Protein AF-A0A7S0PX51-F1 (afdb_monomer_lite)

pLDDT: mean 80.42, std 18.72, range [35.22, 97.31]

Structure (mmCIF, N/CA/C/O backbone):
data_AF-A0A7S0PX51-F1
#
_entry.id   AF-A0A7S0PX51-F1
#
loop_
_atom_site.group_PDB
_atom_site.id
_atom_site.type_symbol
_atom_site.label_atom_id
_atom_site.label_alt_id
_atom_site.label_comp_id
_atom_site.label_asym_id
_atom_site.label_entity_id
_atom_site.label_seq_id
_atom_site.pdbx_PDB_ins_code
_atom_site.Cartn_x
_atom_site.Cartn_y
_atom_site.Cartn_z
_atom_site.occupancy
_atom_site.B_iso_or_equiv
_atom_site.auth_seq_id
_atom_site.auth_comp_id
_atom_site.auth_asym_id
_atom_site.auth_atom_id
_atom_site.pdbx_PDB_model_num
ATOM 1 N N . HIS A 1 1 ? 42.262 49.197 -66.727 1.00 42.47 1 HIS A N 1
ATOM 2 C CA . HIS A 1 1 ? 42.856 48.159 -65.860 1.00 42.47 1 HIS A CA 1
ATOM 3 C C . HIS A 1 1 ? 42.524 48.494 -64.415 1.00 42.47 1 HIS A C 1
ATOM 5 O O . HIS A 1 1 ? 42.722 49.631 -64.013 1.00 42.47 1 HIS A O 1
ATOM 11 N N . GLY A 1 2 ? 41.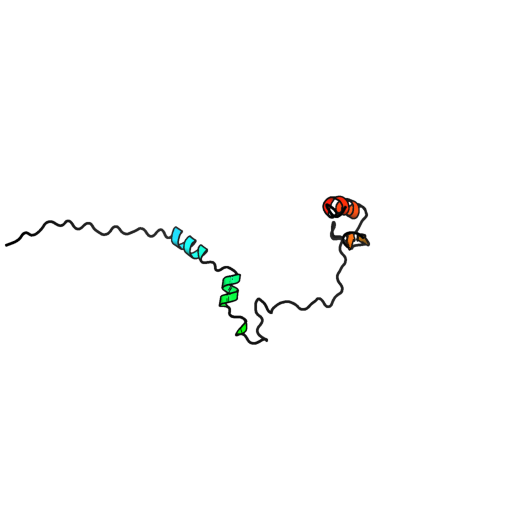859 47.557 -63.735 1.00 39.53 2 GLY A N 1
ATOM 12 C CA . GLY A 1 2 ? 41.082 47.776 -62.515 1.00 39.53 2 GLY A CA 1
ATOM 13 C C . GLY A 1 2 ? 41.873 47.826 -61.205 1.00 39.53 2 GLY A C 1
ATOM 14 O O . GLY A 1 2 ? 43.063 47.538 -61.152 1.00 39.53 2 GLY A O 1
ATOM 15 N N . VAL A 1 3 ? 41.129 48.224 -60.175 1.00 44.44 3 VAL A N 1
ATOM 16 C CA . VAL A 1 3 ? 41.502 48.644 -58.818 1.00 44.44 3 VAL A CA 1
ATOM 17 C C . VAL A 1 3 ? 41.890 47.467 -57.908 1.00 44.44 3 VAL A C 1
ATOM 19 O O . VAL A 1 3 ? 41.202 46.451 -57.903 1.00 44.44 3 VAL A O 1
ATOM 22 N N . ALA A 1 4 ? 42.914 47.645 -57.066 1.00 41.31 4 ALA A N 1
ATOM 23 C CA . ALA A 1 4 ? 43.176 46.885 -55.832 1.00 41.31 4 ALA A CA 1
ATOM 24 C C . ALA A 1 4 ? 44.097 47.776 -54.948 1.00 41.31 4 ALA A C 1
ATOM 26 O O . ALA A 1 4 ? 44.926 48.482 -55.506 1.00 41.31 4 ALA A O 1
ATOM 27 N N . LEU A 1 5 ? 44.043 47.907 -53.615 1.00 40.19 5 LEU A N 1
ATOM 28 C CA . LEU A 1 5 ? 43.689 47.022 -52.503 1.00 40.19 5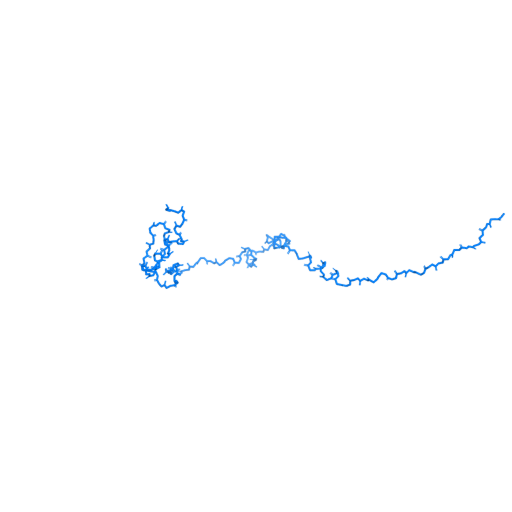 LEU A CA 1
ATOM 29 C C . LEU A 1 5 ? 43.344 47.885 -51.268 1.00 40.19 5 LEU A C 1
ATOM 31 O O . LEU A 1 5 ? 43.989 48.902 -51.023 1.00 40.19 5 LEU A O 1
ATOM 35 N N . GLY A 1 6 ? 42.403 47.441 -50.435 1.00 39.28 6 GLY A N 1
ATOM 36 C CA . GLY A 1 6 ? 42.137 48.057 -49.132 1.00 39.28 6 GLY A CA 1
ATOM 37 C C . GLY A 1 6 ? 41.164 47.233 -48.292 1.00 39.28 6 GLY A C 1
ATOM 38 O O . GLY A 1 6 ? 40.007 47.607 -48.148 1.00 39.28 6 GLY A O 1
ATOM 39 N N . GLY A 1 7 ? 41.612 46.087 -47.768 1.00 35.22 7 GLY A N 1
ATOM 40 C CA . GLY A 1 7 ? 40.807 45.201 -46.920 1.00 35.22 7 GLY A CA 1
ATOM 41 C C . GLY A 1 7 ? 41.507 44.897 -45.596 1.00 35.22 7 GLY A C 1
ATOM 42 O O . GLY A 1 7 ? 42.476 44.149 -45.562 1.00 35.22 7 GLY A O 1
ATOM 43 N N . SER A 1 8 ? 41.013 45.482 -44.502 1.00 41.53 8 SER A N 1
ATOM 44 C CA . SER A 1 8 ? 41.487 45.246 -43.132 1.00 41.53 8 SER A CA 1
ATOM 45 C C . SER A 1 8 ? 41.012 43.880 -42.615 1.00 41.53 8 SER A C 1
ATOM 47 O O . SER A 1 8 ? 39.814 43.665 -42.420 1.00 41.53 8 SER A O 1
ATOM 49 N N . SER A 1 9 ? 41.938 42.953 -42.360 1.00 43.97 9 SER A N 1
ATOM 50 C CA . SER A 1 9 ? 41.653 41.670 -41.708 1.00 43.97 9 SER A CA 1
ATOM 51 C C . SER A 1 9 ? 41.633 41.829 -40.182 1.00 43.97 9 SER A C 1
ATOM 53 O O . SER A 1 9 ? 42.682 41.950 -39.548 1.00 43.97 9 SER A O 1
ATOM 55 N N . ARG A 1 10 ? 40.445 41.799 -39.564 1.00 51.91 10 ARG A N 1
ATOM 56 C CA . ARG A 1 10 ? 40.310 41.633 -38.104 1.00 51.91 10 ARG A CA 1
ATOM 57 C C . ARG A 1 10 ? 40.518 40.157 -37.725 1.00 51.91 10 ARG A C 1
ATOM 59 O O . ARG A 1 10 ? 39.951 39.295 -38.395 1.00 51.91 10 ARG A O 1
ATOM 66 N N . PRO A 1 11 ? 41.261 39.840 -36.649 1.00 50.09 11 PRO A N 1
ATOM 67 C CA . PRO A 1 11 ? 41.467 38.457 -36.229 1.00 50.09 11 PRO A CA 1
ATOM 68 C C . PRO A 1 11 ? 40.164 37.835 -35.688 1.00 50.09 11 PRO A C 1
ATOM 70 O O . PRO A 1 11 ? 39.328 38.547 -35.115 1.00 50.09 11 PRO A O 1
ATOM 73 N N . PRO A 1 12 ? 39.974 36.508 -35.825 1.00 53.47 12 PRO A N 1
ATOM 74 C CA . PRO A 1 12 ? 38.782 35.832 -35.333 1.00 53.47 12 PRO A CA 1
ATOM 75 C C . PRO A 1 12 ? 38.725 35.911 -33.804 1.00 53.47 12 PRO A C 1
ATOM 77 O O . PRO A 1 12 ? 39.614 35.435 -33.093 1.00 53.47 12 PRO A O 1
ATOM 80 N N . LYS A 1 13 ? 37.652 36.510 -33.276 1.00 49.53 13 LYS A N 1
ATOM 81 C CA . LYS A 1 13 ? 37.371 36.515 -31.837 1.00 49.53 13 LYS A CA 1
ATOM 82 C C . LYS A 1 13 ? 37.157 35.069 -31.383 1.00 49.53 13 LYS A C 1
ATOM 84 O O . LYS A 1 13 ? 36.141 34.462 -31.718 1.00 49.53 13 LYS A O 1
ATOM 89 N N . LYS A 1 14 ? 38.101 34.524 -30.606 1.00 54.44 14 LYS A N 1
ATOM 90 C CA . LYS A 1 14 ? 37.948 33.230 -29.926 1.00 54.44 14 LYS A CA 1
ATOM 91 C C . LYS A 1 14 ? 36.679 33.279 -29.070 1.00 54.44 14 LYS A C 1
ATOM 93 O O . LYS A 1 14 ? 36.640 33.977 -28.055 1.00 54.44 14 LYS A O 1
ATOM 98 N N . LYS A 1 15 ? 35.634 32.556 -29.486 1.00 59.12 15 LYS A N 1
ATOM 99 C CA . LYS A 1 15 ? 34.443 32.325 -28.662 1.00 59.12 15 LYS A CA 1
ATOM 100 C C . LYS A 1 15 ? 34.914 31.605 -27.397 1.00 59.12 15 LYS A C 1
ATOM 102 O O . LYS A 1 15 ? 35.330 30.454 -27.467 1.00 59.12 15 LYS A O 1
ATOM 107 N N . LYS A 1 16 ? 34.890 32.294 -26.251 1.00 56.16 16 LYS A N 1
ATOM 108 C CA . LYS A 1 16 ? 35.063 31.663 -24.937 1.00 56.16 16 LYS A CA 1
ATOM 109 C C . LYS A 1 16 ? 33.911 30.673 -24.761 1.00 56.16 16 LYS A C 1
ATOM 111 O O . LYS A 1 16 ? 32.793 31.076 -24.453 1.00 56.16 16 LYS A O 1
ATOM 116 N N . THR A 1 17 ? 34.178 29.397 -25.019 1.00 58.19 17 THR A N 1
ATOM 117 C CA . THR A 1 17 ? 33.248 28.294 -24.779 1.00 58.19 17 THR A CA 1
ATOM 118 C C . THR A 1 17 ? 32.952 28.252 -23.286 1.00 58.19 17 THR A C 1
ATOM 120 O O . THR A 1 17 ? 33.842 28.023 -22.461 1.00 58.19 17 THR A O 1
ATOM 123 N N . ASN A 1 18 ? 31.712 28.567 -22.924 1.00 58.34 18 ASN A N 1
ATOM 124 C CA . ASN A 1 18 ? 31.274 28.584 -21.541 1.00 58.34 18 ASN A CA 1
ATOM 125 C C . ASN A 1 18 ? 31.051 27.138 -21.077 1.00 58.34 18 ASN A C 1
ATOM 127 O O . ASN A 1 18 ? 29.928 26.646 -21.125 1.00 58.34 18 ASN A O 1
ATOM 131 N N . LYS A 1 19 ? 32.125 26.489 -20.606 1.00 61.41 19 LYS A N 1
ATOM 132 C CA . LYS A 1 19 ? 32.133 25.104 -20.098 1.00 61.41 19 LYS A CA 1
ATOM 133 C C . LYS A 1 19 ? 31.007 24.792 -19.099 1.00 61.41 19 LYS A C 1
ATOM 135 O O . LYS A 1 19 ? 30.610 23.641 -18.988 1.00 61.41 19 LYS A O 1
ATOM 140 N N . LYS A 1 20 ? 30.470 25.787 -18.375 1.00 57.44 20 LYS A N 1
ATOM 141 C CA . LYS A 1 20 ? 29.355 25.576 -17.433 1.00 57.44 20 LYS A CA 1
ATOM 142 C C . LYS A 1 20 ? 28.028 25.256 -18.131 1.00 57.44 20 LYS A C 1
ATOM 144 O O . LYS A 1 20 ? 27.229 24.521 -17.568 1.00 57.44 20 LYS A O 1
ATOM 149 N N . ARG A 1 21 ? 27.794 25.777 -19.341 1.00 60.22 21 ARG A N 1
ATOM 150 C CA . ARG A 1 21 ? 26.585 25.466 -20.125 1.00 60.22 21 ARG A CA 1
ATOM 151 C C . ARG A 1 21 ? 26.620 24.039 -20.667 1.00 60.22 21 ARG A C 1
ATOM 153 O O . ARG A 1 21 ? 25.591 23.378 -20.666 1.00 60.22 21 ARG A O 1
ATOM 160 N N . ASP A 1 22 ? 27.805 23.561 -21.040 1.00 62.88 22 ASP A N 1
ATOM 161 C CA . ASP A 1 22 ? 27.994 22.213 -21.586 1.00 62.88 22 ASP A CA 1
ATOM 162 C C . ASP A 1 22 ? 27.770 21.122 -20.525 1.00 62.88 22 ASP A C 1
ATOM 164 O O . ASP A 1 22 ? 27.169 20.094 -20.817 1.00 62.88 22 ASP A O 1
ATOM 168 N N . VAL A 1 23 ? 28.172 21.362 -19.270 1.00 62.97 23 VAL A N 1
ATOM 169 C CA . VAL A 1 23 ? 27.931 20.420 -18.158 1.00 62.97 23 VAL A CA 1
ATOM 170 C C . VAL A 1 23 ? 26.438 20.292 -17.835 1.00 62.97 23 VAL A C 1
ATOM 172 O O . VAL A 1 23 ? 25.958 19.193 -17.569 1.00 62.97 23 VAL A O 1
ATOM 175 N N . TRP A 1 24 ? 25.681 21.391 -17.889 1.00 55.03 24 TRP A N 1
ATOM 176 C CA . TRP A 1 24 ? 24.229 21.358 -17.678 1.00 55.03 24 TRP A CA 1
ATOM 177 C C . TRP A 1 24 ? 23.465 20.774 -18.868 1.00 55.03 24 TRP A C 1
ATOM 179 O O . TRP A 1 24 ? 22.505 20.041 -18.655 1.00 55.03 24 TRP A O 1
ATOM 189 N N . ALA A 1 25 ? 23.926 21.019 -20.097 1.00 62.47 25 ALA A N 1
ATOM 190 C CA . ALA A 1 25 ? 23.372 20.385 -21.291 1.00 62.47 25 ALA A CA 1
ATOM 191 C C . ALA A 1 25 ? 23.604 18.862 -21.293 1.00 62.47 25 ALA A C 1
ATOM 193 O O . ALA A 1 25 ? 22.704 18.108 -21.647 1.00 62.47 25 ALA A O 1
ATOM 194 N N . ALA A 1 26 ? 24.770 18.396 -20.832 1.00 61.41 26 ALA A N 1
ATOM 195 C CA . ALA A 1 26 ? 25.056 16.971 -20.659 1.00 61.41 26 ALA A CA 1
ATOM 196 C C . ALA A 1 26 ? 24.206 16.330 -19.545 1.00 61.41 26 ALA A C 1
ATOM 198 O O . ALA A 1 26 ? 23.714 15.220 -19.714 1.00 61.41 26 ALA A O 1
ATOM 199 N N . ALA A 1 27 ? 23.964 17.043 -18.438 1.00 60.91 27 ALA A N 1
ATOM 200 C CA . ALA A 1 27 ? 23.062 16.593 -17.371 1.00 60.91 27 ALA A CA 1
ATOM 201 C C . ALA A 1 27 ? 21.571 16.586 -17.782 1.00 60.91 27 ALA A C 1
ATOM 203 O O . ALA A 1 27 ? 20.766 15.904 -17.157 1.00 60.91 27 ALA A O 1
ATOM 204 N N . GLN A 1 28 ? 21.196 17.326 -18.832 1.00 59.88 28 GLN A N 1
ATOM 205 C CA . GLN A 1 28 ? 19.855 17.320 -19.433 1.00 59.88 28 GLN A CA 1
ATOM 206 C C . GLN A 1 28 ? 19.641 16.195 -20.453 1.00 59.88 28 GLN A C 1
ATOM 208 O O . GLN A 1 28 ? 18.508 15.979 -20.870 1.00 59.88 28 GLN A O 1
ATOM 213 N N . GLN A 1 29 ? 20.686 15.449 -20.824 1.00 66.12 29 GLN A N 1
ATOM 214 C CA . GLN A 1 29 ? 20.559 14.235 -21.641 1.00 66.12 29 GLN A CA 1
ATOM 215 C C . GLN A 1 29 ? 20.295 12.972 -20.807 1.00 66.12 29 GLN A C 1
ATOM 217 O O . GLN A 1 29 ? 20.539 11.854 -21.259 1.00 66.12 29 GLN A O 1
ATOM 222 N N . CYS A 1 30 ? 19.794 13.127 -19.581 1.00 77.38 30 CYS A N 1
ATOM 223 C CA . CYS A 1 30 ? 19.288 12.004 -18.807 1.00 77.38 30 CYS A CA 1
ATOM 224 C C . CYS A 1 30 ? 18.026 11.465 -19.484 1.00 77.38 30 CYS A C 1
ATOM 226 O O . CYS A 1 30 ? 16.957 12.065 -19.375 1.00 77.38 30 CYS A O 1
ATOM 228 N N . LYS A 1 31 ? 18.166 10.331 -20.175 1.00 85.31 31 LYS A N 1
ATOM 229 C CA . LYS A 1 31 ? 17.037 9.544 -20.673 1.00 85.31 31 LYS A CA 1
ATOM 230 C C . LYS A 1 31 ? 16.096 9.229 -19.508 1.00 85.31 31 LYS A C 1
ATOM 232 O O . LYS A 1 31 ? 16.536 8.882 -18.408 1.00 85.31 31 LYS A O 1
ATOM 237 N N . SER A 1 32 ? 14.801 9.361 -19.743 1.00 91.75 32 SER A N 1
ATOM 238 C CA . SER A 1 32 ? 13.765 8.877 -18.843 1.00 91.75 32 SER A CA 1
ATOM 239 C C . SER A 1 32 ? 13.869 7.360 -18.675 1.00 91.75 32 SER A C 1
ATOM 241 O O . SER A 1 32 ? 14.396 6.651 -19.533 1.00 91.75 32 SER A O 1
ATOM 243 N N . LEU A 1 33 ? 13.326 6.836 -17.573 1.00 90.88 33 LEU A N 1
ATOM 244 C CA . LEU A 1 33 ? 13.269 5.387 -17.366 1.00 90.88 33 LEU A CA 1
ATOM 245 C C . LEU A 1 33 ? 12.562 4.681 -18.534 1.00 90.88 33 LEU A C 1
ATOM 247 O O . LEU A 1 33 ? 13.010 3.622 -18.946 1.00 90.88 33 LEU A O 1
ATOM 251 N N . GLN A 1 34 ? 11.494 5.272 -19.079 1.00 92.12 34 GLN A N 1
ATOM 252 C CA . GLN A 1 34 ? 10.766 4.712 -20.224 1.00 92.12 34 GLN A CA 1
ATOM 253 C C . GLN A 1 34 ? 11.680 4.568 -21.450 1.00 92.12 34 GLN A C 1
ATOM 255 O O . GLN A 1 34 ? 11.789 3.477 -21.994 1.00 92.12 34 GLN A O 1
ATOM 260 N N . GLU A 1 35 ? 12.426 5.619 -21.806 1.00 93.00 35 GLU A N 1
ATOM 261 C CA . GLU A 1 35 ? 13.364 5.584 -22.940 1.00 93.00 35 GLU A CA 1
ATOM 262 C C . GLU A 1 35 ? 14.470 4.534 -22.753 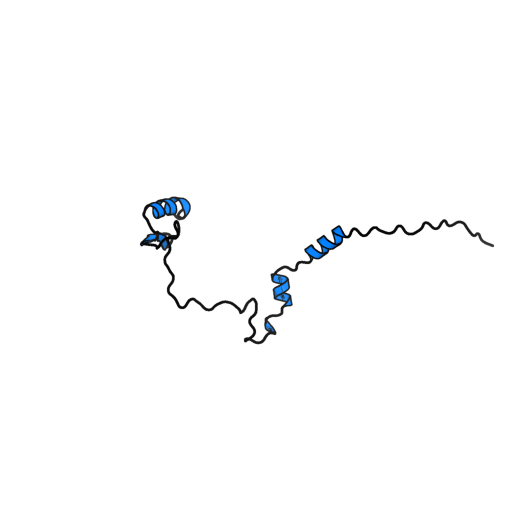1.00 93.00 35 GLU A C 1
ATOM 264 O O . GLU A 1 35 ? 14.847 3.855 -23.705 1.00 93.00 35 GLU A O 1
ATOM 269 N N . ILE A 1 36 ? 14.970 4.366 -21.524 1.00 92.19 36 ILE A N 1
ATOM 270 C CA . ILE A 1 36 ? 15.974 3.340 -21.200 1.00 92.19 36 ILE A CA 1
ATOM 271 C C . ILE A 1 36 ? 15.388 1.929 -21.353 1.00 92.19 36 ILE A C 1
ATOM 273 O O . ILE A 1 36 ? 16.075 1.030 -21.834 1.00 92.19 36 ILE A O 1
ATOM 277 N N . LEU A 1 37 ? 14.133 1.718 -20.945 1.00 92.31 37 LEU A N 1
ATOM 278 C CA . LEU A 1 37 ? 13.462 0.419 -21.054 1.00 92.31 37 LEU A CA 1
ATOM 279 C C . LEU A 1 37 ? 13.171 0.043 -22.513 1.00 92.31 37 LEU A C 1
ATOM 281 O O . LEU A 1 37 ? 13.349 -1.121 -22.876 1.00 92.31 37 LEU A O 1
ATOM 285 N N . ASP A 1 38 ? 12.771 1.011 -23.338 1.00 90.81 38 ASP A N 1
ATOM 286 C CA . ASP A 1 38 ? 12.501 0.798 -24.764 1.00 90.81 38 ASP A CA 1
ATOM 287 C C . ASP A 1 38 ? 13.789 0.465 -25.540 1.00 90.81 38 ASP A C 1
ATOM 289 O O . ASP A 1 38 ? 13.811 -0.458 -26.358 1.00 90.81 38 ASP A O 1
ATOM 293 N N . GLU A 1 39 ? 14.894 1.160 -25.245 1.00 91.69 39 GLU A N 1
ATOM 294 C CA . GLU A 1 39 ? 16.210 0.906 -25.852 1.00 91.69 39 GLU A CA 1
ATOM 295 C C . GLU A 1 39 ? 16.807 -0.442 -25.428 1.00 91.69 39 GLU A C 1
ATOM 297 O O . GLU A 1 39 ? 17.516 -1.081 -26.205 1.00 91.69 39 GLU A O 1
ATOM 302 N N . ALA A 1 40 ? 16.506 -0.904 -24.213 1.00 89.00 40 ALA A N 1
ATOM 303 C CA . ALA A 1 40 ? 17.052 -2.143 -23.678 1.00 89.00 40 ALA A CA 1
ATOM 304 C C . ALA A 1 40 ? 16.493 -3.411 -24.348 1.00 89.00 40 ALA A C 1
ATOM 306 O O . ALA A 1 40 ? 17.033 -4.484 -24.107 1.00 89.00 40 ALA A O 1
ATOM 307 N N . GLN A 1 41 ? 15.439 -3.326 -25.174 1.00 88.69 41 GLN A N 1
ATOM 308 C CA . GLN A 1 41 ? 14.905 -4.437 -25.982 1.00 88.69 41 GLN A CA 1
ATOM 309 C C . GLN A 1 41 ? 14.816 -5.779 -25.228 1.00 88.69 41 GLN A C 1
ATOM 311 O O . GLN A 1 41 ? 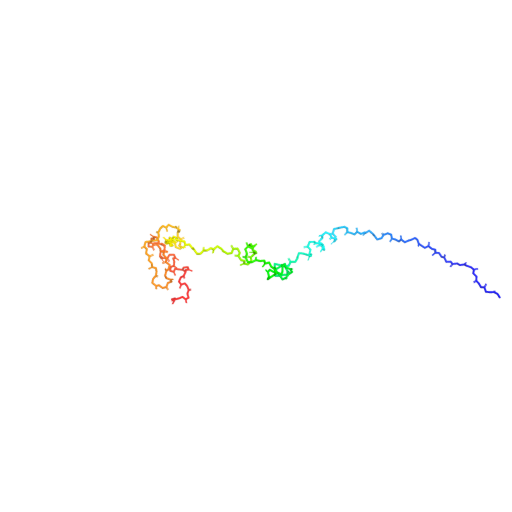15.282 -6.822 -25.693 1.00 88.69 41 GLN A O 1
ATOM 316 N N . HIS A 1 42 ? 14.191 -5.764 -24.050 1.00 86.06 42 HIS A N 1
ATOM 317 C CA . HIS A 1 42 ? 14.144 -6.905 -23.128 1.00 86.06 42 HIS A CA 1
ATOM 318 C C . HIS A 1 42 ? 13.602 -8.214 -23.737 1.00 86.06 42 HIS A C 1
ATOM 320 O O . HIS A 1 42 ? 13.935 -9.295 -23.262 1.00 86.06 42 HIS A O 1
ATOM 326 N N . HIS A 1 43 ? 12.815 -8.134 -24.813 1.00 84.62 43 HIS A N 1
ATOM 327 C CA . HIS A 1 43 ? 12.293 -9.290 -25.552 1.00 84.62 43 HIS A CA 1
ATOM 328 C C . HIS A 1 43 ? 13.367 -10.123 -26.271 1.00 84.62 43 HIS A C 1
ATOM 330 O O . HIS A 1 43 ? 13.123 -11.289 -26.568 1.00 84.62 43 HIS A O 1
ATOM 336 N N . ASN A 1 44 ? 14.541 -9.548 -26.545 1.00 89.31 44 ASN A N 1
ATOM 337 C CA . ASN A 1 44 ? 15.650 -10.246 -27.201 1.00 89.31 44 ASN A CA 1
ATOM 338 C C . ASN A 1 44 ? 16.471 -11.098 -26.225 1.00 89.31 44 ASN A C 1
ATOM 340 O O . ASN A 1 44 ? 17.289 -11.915 -26.652 1.00 89.31 44 ASN A O 1
ATOM 344 N N . TYR A 1 45 ? 16.281 -10.903 -24.918 1.00 87.94 45 TYR A N 1
ATOM 345 C CA . TYR A 1 45 ? 16.988 -11.670 -23.907 1.00 87.94 45 TYR A CA 1
ATOM 346 C C . TYR A 1 45 ? 16.301 -13.017 -23.682 1.00 87.94 45 TYR A C 1
ATOM 348 O O . TYR A 1 45 ? 15.072 -13.110 -23.680 1.00 87.94 45 TYR A O 1
ATOM 356 N N . PRO A 1 46 ? 17.080 -14.082 -23.453 1.00 90.44 46 PRO A N 1
ATOM 357 C CA . PRO A 1 46 ? 16.513 -15.365 -23.089 1.00 90.44 46 PRO A CA 1
ATOM 358 C C . PRO A 1 46 ? 15.852 -15.305 -21.705 1.00 90.44 46 PRO A C 1
ATOM 360 O O . PRO A 1 46 ? 16.287 -14.568 -20.820 1.00 90.44 46 PRO A O 1
ATOM 363 N N . SER A 1 47 ? 14.830 -16.137 -21.489 1.00 85.50 47 SER A N 1
ATOM 364 C CA . SER A 1 47 ? 13.947 -16.075 -20.311 1.00 85.50 47 SER A CA 1
ATOM 365 C C . SER A 1 47 ? 14.636 -16.283 -18.957 1.00 85.50 47 SER A C 1
ATOM 367 O O . SER A 1 47 ? 14.057 -15.958 -17.924 1.00 85.50 47 SER A O 1
ATOM 369 N N . TRP A 1 48 ? 15.845 -16.850 -18.934 1.00 88.50 48 TRP A N 1
ATOM 370 C CA . TRP A 1 48 ? 16.619 -17.065 -17.707 1.00 88.50 48 TRP A CA 1
ATOM 371 C C . TRP A 1 48 ? 17.442 -15.843 -17.282 1.00 88.50 48 TRP A C 1
ATOM 373 O O . TRP A 1 48 ? 17.990 -15.841 -16.180 1.00 88.50 48 TRP A O 1
ATOM 383 N N . VAL A 1 49 ? 17.573 -14.822 -18.137 1.00 91.75 49 VAL A N 1
ATOM 384 C CA . VAL A 1 49 ? 18.296 -13.593 -17.799 1.00 91.75 49 VAL A CA 1
ATOM 385 C C . VAL A 1 49 ? 17.337 -12.652 -17.067 1.00 91.75 49 VAL A C 1
ATOM 387 O O . VAL A 1 49 ? 16.339 -12.222 -17.647 1.00 91.75 49 VAL A O 1
ATOM 390 N N . PRO A 1 50 ? 17.607 -12.314 -15.794 1.00 89.94 50 PRO A N 1
ATOM 391 C CA . PRO A 1 50 ? 16.781 -11.367 -15.069 1.00 89.94 50 PRO A CA 1
ATOM 392 C C . PRO A 1 50 ? 16.956 -9.967 -15.657 1.00 89.94 50 PRO A C 1
ATOM 394 O O . PRO A 1 50 ? 18.059 -9.506 -15.946 1.00 89.94 50 PRO A O 1
ATOM 397 N N . THR A 1 51 ? 15.840 -9.279 -15.810 1.00 92.38 51 THR A N 1
ATOM 398 C CA . THR A 1 51 ? 15.724 -7.952 -16.401 1.00 92.38 51 THR A CA 1
ATOM 399 C C . THR A 1 51 ? 14.903 -7.076 -15.464 1.00 92.38 51 THR A C 1
ATOM 401 O O . THR A 1 51 ? 14.196 -7.592 -14.599 1.00 92.38 51 THR A O 1
ATOM 404 N N . TYR A 1 52 ? 14.933 -5.755 -15.646 1.00 91.44 52 TYR A N 1
ATOM 405 C CA . TYR A 1 52 ? 14.153 -4.822 -14.825 1.00 91.44 52 TYR A CA 1
ATOM 406 C C . TYR A 1 52 ? 12.668 -5.218 -14.697 1.00 91.44 52 TYR A C 1
ATOM 408 O O . TYR A 1 52 ? 12.082 -5.089 -13.628 1.00 91.44 52 TYR A O 1
ATOM 416 N N . VAL A 1 53 ? 12.078 -5.758 -15.768 1.00 89.50 53 VAL A N 1
ATOM 417 C CA . VAL A 1 53 ? 10.664 -6.167 -15.803 1.00 89.50 53 VAL A CA 1
ATOM 418 C C . VAL A 1 53 ? 10.440 -7.588 -15.257 1.00 89.50 53 VAL A C 1
ATOM 420 O O . VAL A 1 53 ? 9.373 -7.872 -14.723 1.00 89.50 53 VAL A O 1
ATOM 423 N N . SER A 1 54 ? 11.426 -8.487 -15.361 1.00 89.44 54 SER A N 1
ATOM 424 C CA . SER A 1 54 ? 11.272 -9.906 -14.991 1.00 89.44 54 SER A CA 1
ATOM 425 C C . SER A 1 54 ? 11.752 -10.248 -13.580 1.00 89.44 54 SER A C 1
ATOM 427 O O . SER A 1 54 ? 11.386 -11.294 -13.053 1.00 89.44 54 SER A O 1
ATOM 429 N N . VAL A 1 55 ? 12.523 -9.373 -12.928 1.00 91.62 55 VAL A N 1
ATOM 430 C CA . VAL A 1 55 ? 13.105 -9.611 -11.591 1.00 91.62 55 VAL A CA 1
ATOM 431 C C . VAL A 1 55 ? 12.090 -9.536 -10.435 1.00 91.62 55 VAL A C 1
ATOM 433 O O . VAL A 1 55 ? 12.468 -9.552 -9.264 1.00 91.62 55 VAL A O 1
ATOM 436 N N . ALA A 1 56 ? 10.791 -9.448 -10.732 1.00 91.69 56 ALA A N 1
ATOM 437 C CA . ALA A 1 56 ? 9.745 -9.409 -9.719 1.00 91.69 56 ALA A CA 1
ATOM 438 C C . ALA A 1 56 ? 9.825 -10.639 -8.797 1.00 91.69 56 ALA A C 1
ATOM 440 O O . ALA A 1 56 ? 9.847 -11.786 -9.247 1.00 91.69 56 ALA A O 1
ATOM 441 N N . ALA A 1 57 ? 9.869 -10.391 -7.487 1.00 91.00 57 ALA A N 1
ATOM 442 C CA . ALA A 1 57 ? 9.907 -11.458 -6.500 1.00 91.00 57 ALA A CA 1
ATOM 443 C C . ALA A 1 57 ? 8.620 -12.295 -6.543 1.00 91.00 57 ALA A C 1
ATOM 445 O O . ALA A 1 57 ? 7.523 -11.787 -6.786 1.00 91.00 57 ALA A O 1
ATOM 446 N N . THR A 1 58 ? 8.757 -13.587 -6.248 1.00 91.75 58 THR A N 1
ATOM 447 C CA . THR A 1 58 ? 7.605 -14.476 -6.064 1.00 91.75 58 THR A CA 1
ATOM 448 C C . THR A 1 58 ? 6.770 -14.040 -4.852 1.00 91.75 58 THR A C 1
ATOM 450 O O . THR A 1 58 ? 7.291 -13.391 -3.936 1.00 91.75 58 THR A O 1
ATOM 453 N N . PRO A 1 59 ? 5.464 -14.369 -4.814 1.00 93.75 59 PRO A N 1
ATOM 454 C CA . PRO A 1 59 ? 4.616 -14.029 -3.676 1.00 93.75 59 PRO A CA 1
ATOM 455 C C . PRO A 1 59 ? 5.146 -14.632 -2.366 1.00 93.75 59 PRO A C 1
ATOM 457 O O . PRO A 1 59 ? 5.768 -15.696 -2.344 1.00 93.75 59 PRO A O 1
ATOM 460 N N . SER A 1 60 ? 4.869 -13.952 -1.249 1.00 95.50 60 SER A N 1
ATOM 461 C CA . SER A 1 60 ? 5.285 -14.412 0.080 1.00 95.50 60 SER A CA 1
ATOM 462 C C . SER A 1 60 ? 4.723 -15.800 0.394 1.00 95.50 60 SER A C 1
ATOM 464 O O . SER A 1 60 ? 3.521 -16.032 0.292 1.00 95.50 60 SER A O 1
ATOM 466 N N . ARG A 1 61 ? 5.592 -16.697 0.874 1.00 96.50 61 ARG A N 1
ATOM 467 C CA . ARG A 1 61 ? 5.204 -18.015 1.412 1.00 96.50 61 ARG A CA 1
ATOM 468 C C . ARG A 1 61 ? 4.610 -17.944 2.823 1.00 96.50 61 ARG A C 1
ATOM 470 O O . ARG A 1 61 ? 4.037 -18.920 3.292 1.00 96.50 61 ARG A O 1
ATOM 477 N N . TYR A 1 62 ? 4.784 -16.819 3.515 1.00 95.62 62 TYR A N 1
ATOM 478 C CA . TYR A 1 62 ? 4.367 -16.642 4.905 1.00 95.62 62 TYR A CA 1
ATOM 479 C C . TYR A 1 62 ? 3.079 -15.823 5.005 1.00 95.62 62 TYR A C 1
ATOM 481 O O . TYR A 1 62 ? 2.881 -14.910 4.193 1.00 95.62 62 TYR A O 1
ATOM 489 N N . PRO A 1 63 ? 2.231 -16.098 6.014 1.00 94.56 63 PRO A N 1
ATOM 490 C CA . PRO A 1 63 ? 0.993 -15.361 6.207 1.00 94.56 63 PRO A CA 1
ATOM 491 C C . PRO A 1 63 ? 1.265 -13.881 6.521 1.00 94.56 63 PRO A C 1
ATOM 493 O O . PRO A 1 63 ? 2.251 -13.555 7.194 1.00 94.56 63 PRO A O 1
ATOM 496 N N . PRO A 1 64 ? 0.381 -12.972 6.075 1.00 92.81 64 PRO A N 1
ATOM 497 C CA . PRO A 1 64 ? 0.529 -11.550 6.335 1.00 92.81 64 PRO A CA 1
ATOM 498 C C . PRO A 1 64 ? 0.394 -11.257 7.832 1.00 92.81 64 PRO A C 1
ATOM 500 O O . PRO A 1 64 ? -0.523 -11.732 8.509 1.00 92.81 64 PRO A O 1
ATOM 503 N N . ARG A 1 65 ? 1.304 -10.431 8.351 1.00 94.69 65 ARG A N 1
ATOM 504 C CA . ARG A 1 65 ? 1.227 -9.926 9.724 1.00 94.69 65 ARG A CA 1
ATOM 505 C C . ARG A 1 65 ? 0.188 -8.811 9.807 1.00 94.69 65 ARG A C 1
ATOM 507 O O . ARG A 1 65 ? 0.088 -7.977 8.913 1.00 94.69 65 ARG A O 1
ATOM 514 N N . ARG A 1 66 ? -0.571 -8.792 10.901 1.00 95.81 66 ARG A N 1
ATOM 515 C CA . ARG A 1 66 ? -1.636 -7.811 11.146 1.00 95.81 66 ARG A CA 1
ATOM 516 C C . ARG A 1 66 ? -1.113 -6.723 12.073 1.00 95.81 66 ARG A C 1
ATOM 518 O O . ARG A 1 66 ? -1.007 -6.941 13.279 1.00 95.81 66 ARG A O 1
ATOM 525 N N . PHE A 1 67 ? -0.783 -5.569 11.508 1.00 97.31 67 PHE A N 1
ATOM 526 C CA . PHE A 1 67 ? -0.318 -4.408 12.263 1.00 97.31 67 PHE A CA 1
ATOM 527 C C . PHE A 1 67 ? -1.370 -3.307 12.287 1.00 97.31 67 PHE A C 1
ATOM 529 O O . PHE A 1 67 ? -2.135 -3.136 11.341 1.00 97.31 67 PHE A O 1
ATOM 536 N N . CYS A 1 68 ? -1.395 -2.566 13.388 1.00 96.62 68 CYS A N 1
ATOM 537 C CA . CYS A 1 68 ? -2.230 -1.399 13.568 1.00 96.62 68 CYS A CA 1
ATOM 538 C C . CYS A 1 68 ? -1.864 -0.343 12.524 1.00 96.62 68 CYS A C 1
ATOM 540 O O . CYS A 1 68 ? -0.719 0.107 12.486 1.00 96.62 68 CYS A O 1
ATOM 542 N N . SER A 1 69 ? -2.834 0.110 11.731 1.00 94.94 69 SER A N 1
ATOM 543 C CA . SER A 1 69 ? -2.595 1.134 10.709 1.00 94.94 69 SER A CA 1
ATOM 544 C C . SER A 1 69 ? -2.214 2.496 11.305 1.00 94.94 69 SER A C 1
ATOM 546 O O . SER A 1 69 ? -1.673 3.337 10.597 1.00 94.94 69 SER A O 1
ATOM 548 N N . VAL A 1 70 ? -2.537 2.740 12.581 1.00 95.69 70 VAL A N 1
ATOM 549 C CA . VAL A 1 70 ? -2.288 4.018 13.269 1.00 95.69 70 VAL A CA 1
ATOM 550 C C . VAL A 1 70 ? -0.978 3.994 14.056 1.00 95.69 70 VAL A C 1
ATOM 552 O O . VAL A 1 70 ? -0.175 4.905 13.912 1.00 95.69 70 VAL A O 1
ATOM 555 N N . SER A 1 71 ? -0.743 2.958 14.865 1.00 95.50 71 SER A N 1
ATOM 556 C CA . SER A 1 71 ? 0.397 2.900 15.795 1.00 95.50 71 SER A CA 1
ATOM 557 C C . SER A 1 71 ? 1.468 1.862 15.446 1.00 95.50 71 SER A C 1
ATOM 559 O O . SER A 1 71 ? 2.485 1.796 16.126 1.00 95.50 71 SER A O 1
ATOM 561 N N . GLY A 1 72 ? 1.259 1.014 14.433 1.00 95.75 72 GLY 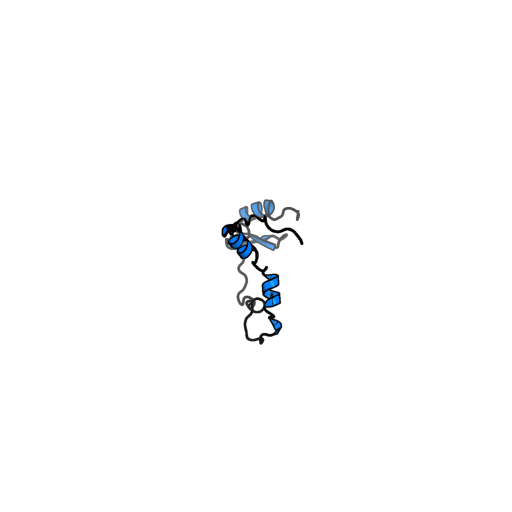A N 1
ATOM 562 C CA . GLY A 1 72 ? 2.231 -0.001 14.000 1.00 95.75 72 GLY A CA 1
ATOM 563 C C . GLY A 1 72 ? 2.377 -1.229 14.912 1.00 95.75 72 GLY A C 1
ATOM 564 O O . GLY A 1 72 ? 3.032 -2.195 14.530 1.00 95.75 72 GLY A O 1
ATOM 565 N N . VAL A 1 73 ? 1.748 -1.247 16.093 1.00 96.19 73 V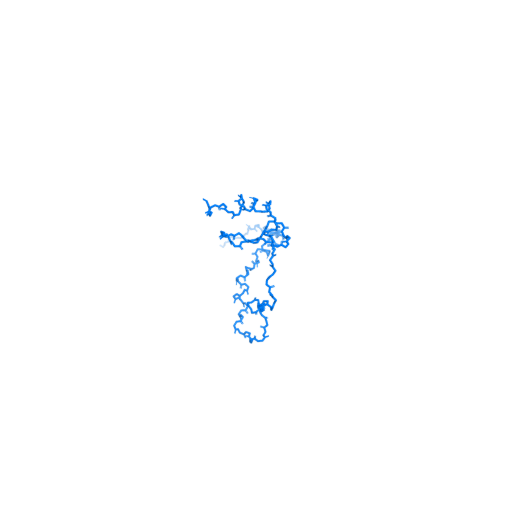AL A N 1
ATOM 566 C CA . VAL A 1 73 ? 1.743 -2.411 17.006 1.00 96.19 73 VAL A CA 1
ATOM 567 C C . VAL A 1 73 ? 0.863 -3.554 16.481 1.00 96.19 73 VAL A C 1
ATOM 569 O O . VAL A 1 73 ? 0.131 -3.381 15.511 1.00 96.19 73 VAL A O 1
ATOM 572 N N . ALA A 1 74 ? 0.883 -4.728 17.120 1.00 96.62 74 ALA A N 1
ATOM 573 C CA . ALA A 1 74 ? 0.018 -5.847 16.731 1.00 96.62 74 ALA A CA 1
ATOM 574 C C . ALA A 1 74 ? -1.476 -5.455 16.734 1.00 96.62 74 ALA A C 1
ATOM 576 O O . ALA A 1 74 ? -1.997 -4.918 17.715 1.00 96.62 74 ALA A O 1
ATOM 577 N N . GLY A 1 75 ? -2.163 -5.724 15.623 1.00 95.69 75 GLY A N 1
ATOM 578 C CA . GLY A 1 75 ? -3.579 -5.422 15.443 1.00 95.69 75 GLY A CA 1
ATOM 579 C C . GLY A 1 75 ? -4.472 -6.385 16.223 1.00 95.69 75 GLY A C 1
ATOM 580 O O . GLY A 1 75 ? -4.417 -7.593 15.999 1.00 95.69 75 GLY A O 1
ATOM 581 N N . LYS A 1 76 ? -5.308 -5.849 17.114 1.00 95.12 76 LYS A N 1
ATOM 582 C CA . LYS A 1 76 ? -6.261 -6.611 17.938 1.00 95.12 76 LYS A CA 1
ATOM 583 C C . LYS A 1 76 ? -7.674 -6.579 17.363 1.00 95.12 76 LYS A C 1
ATOM 585 O O . LYS A 1 76 ? -8.384 -7.576 17.415 1.00 95.12 76 LYS A O 1
ATOM 590 N N . TYR A 1 77 ? -8.057 -5.446 16.785 1.00 93.62 77 TYR A N 1
ATOM 591 C CA . TYR A 1 77 ? -9.389 -5.199 16.242 1.00 93.62 77 TYR A CA 1
ATOM 592 C C . TYR A 1 77 ? -9.317 -4.951 14.742 1.00 93.62 77 TYR A C 1
ATOM 594 O O . TYR A 1 77 ? -8.270 -4.551 14.231 1.00 93.62 77 TYR A O 1
ATOM 602 N N . ARG A 1 78 ? -10.431 -5.175 14.042 1.00 95.44 78 ARG A N 1
ATOM 603 C CA . ARG A 1 78 ? -10.571 -4.893 12.612 1.00 95.44 78 ARG A CA 1
ATOM 604 C C . ARG A 1 78 ? -11.710 -3.902 12.403 1.00 95.44 78 ARG A C 1
ATOM 606 O O . ARG A 1 78 ? -12.812 -4.135 12.892 1.00 95.44 78 ARG A O 1
ATOM 613 N N . CYS A 1 79 ? -11.447 -2.818 11.684 1.00 94.00 79 CYS A N 1
ATOM 614 C CA . CYS A 1 79 ? -12.472 -1.855 11.305 1.00 94.00 79 CYS A CA 1
ATOM 615 C C . CYS A 1 79 ? -13.438 -2.500 10.293 1.00 94.00 79 CYS A C 1
ATOM 617 O O . CYS A 1 79 ? -12.966 -3.022 9.281 1.00 94.00 79 CYS A O 1
ATOM 619 N N . PRO A 1 80 ? -14.766 -2.474 10.511 1.00 91.62 80 PRO A N 1
ATOM 620 C CA . PRO A 1 80 ? -15.723 -3.072 9.577 1.00 91.62 80 PRO A CA 1
ATOM 621 C C . PRO A 1 80 ? -15.885 -2.269 8.277 1.00 91.62 80 PRO A C 1
ATOM 623 O O . PRO A 1 80 ? -16.357 -2.822 7.292 1.00 91.62 80 PRO A O 1
ATOM 626 N N . VAL A 1 81 ? -15.486 -0.991 8.268 1.00 91.94 81 VAL A N 1
ATOM 627 C CA . VAL A 1 81 ? -15.640 -0.092 7.114 1.00 91.94 81 VAL A CA 1
ATOM 628 C C . VAL A 1 81 ? -14.457 -0.214 6.148 1.00 91.94 81 VAL A C 1
ATOM 630 O O . VAL A 1 81 ? -14.661 -0.491 4.972 1.00 91.94 81 VAL A O 1
ATOM 633 N N . THR A 1 82 ? -13.215 -0.061 6.626 1.00 92.75 82 THR A N 1
ATOM 634 C CA . THR A 1 82 ? -12.011 -0.136 5.765 1.00 92.75 82 THR A CA 1
ATOM 635 C C . THR A 1 82 ? -11.341 -1.504 5.757 1.00 92.75 82 THR A C 1
ATOM 637 O O . THR A 1 82 ? -10.542 -1.801 4.876 1.00 92.75 82 THR A O 1
ATOM 640 N N . GLY A 1 83 ? -11.619 -2.345 6.754 1.00 93.25 83 GLY A N 1
ATOM 641 C CA . GLY A 1 83 ? -10.906 -3.602 6.956 1.00 93.25 83 GLY A CA 1
ATOM 642 C C . GLY A 1 83 ? -9.539 -3.462 7.634 1.00 93.25 83 GLY A C 1
ATOM 643 O O . GLY A 1 83 ? -8.897 -4.496 7.831 1.00 93.25 83 GLY A O 1
ATOM 644 N N . ASP A 1 84 ? -9.121 -2.248 8.017 1.00 94.81 84 ASP A N 1
ATOM 645 C CA . ASP A 1 84 ? -7.840 -1.991 8.686 1.00 94.81 84 ASP A CA 1
ATOM 646 C C . ASP A 1 84 ? -7.772 -2.617 10.079 1.00 94.81 84 ASP A C 1
ATOM 648 O O . ASP A 1 84 ? -8.771 -2.709 10.799 1.00 94.81 84 ASP A O 1
ATOM 652 N N . TYR A 1 85 ? -6.563 -2.996 10.490 1.00 96.62 85 TYR A N 1
ATOM 653 C CA . TYR A 1 85 ? -6.310 -3.479 11.841 1.00 96.62 85 TYR A CA 1
ATOM 654 C C . TYR A 1 85 ? -5.949 -2.337 12.791 1.00 96.62 85 TYR A C 1
ATOM 656 O O . TYR A 1 85 ? -5.261 -1.389 12.416 1.00 96.62 85 TYR A O 1
ATOM 664 N N . LEU A 1 86 ? -6.382 -2.454 14.047 1.00 96.75 86 LEU A N 1
ATOM 665 C CA . LEU A 1 86 ? -6.205 -1.450 15.096 1.00 96.75 86 LEU A CA 1
ATOM 666 C C . LEU A 1 86 ? -5.730 -2.104 16.395 1.00 96.75 86 LEU A C 1
ATOM 668 O O . LEU A 1 86 ? -6.193 -3.181 16.773 1.00 96.75 86 LEU A O 1
ATOM 672 N N . GLY A 1 87 ? -4.773 -1.469 17.069 1.00 96.50 87 GLY A N 1
ATOM 673 C CA . GLY A 1 87 ? -4.129 -2.010 18.273 1.00 96.50 87 GLY A CA 1
ATOM 674 C C . GLY A 1 87 ? -4.829 -1.651 19.589 1.00 96.50 87 GLY A C 1
ATOM 675 O O . GLY A 1 87 ? -4.725 -2.400 20.560 1.00 96.50 87 GLY A O 1
ATOM 676 N N . SER A 1 88 ? -5.546 -0.526 19.626 1.00 95.81 88 SER A N 1
ATOM 677 C CA . SER A 1 88 ? -6.234 0.011 20.807 1.00 95.81 88 SER A CA 1
ATOM 678 C C . SER A 1 88 ? -7.503 0.770 20.408 1.00 95.81 88 SER A C 1
ATOM 680 O O . SER A 1 88 ? -7.730 1.028 19.223 1.00 95.81 88 SER A O 1
ATOM 682 N N . LEU A 1 89 ? -8.325 1.133 21.396 1.00 94.12 89 LEU A N 1
ATOM 683 C CA . LEU A 1 89 ? -9.509 1.962 21.171 1.00 94.12 89 LEU A CA 1
ATOM 684 C C . LEU A 1 89 ? -9.128 3.403 20.789 1.00 94.12 89 LEU A C 1
ATOM 686 O O . LEU A 1 89 ? -9.747 3.970 19.897 1.00 94.12 89 LEU A O 1
ATOM 690 N N . ASP A 1 90 ? -8.050 3.950 21.354 1.00 95.06 90 ASP A N 1
ATOM 691 C CA . ASP A 1 90 ? -7.526 5.268 20.955 1.00 95.06 90 ASP A CA 1
ATOM 692 C C . ASP A 1 90 ? -7.058 5.271 19.493 1.00 95.06 90 ASP A C 1
ATOM 694 O O . ASP A 1 90 ? -7.289 6.212 18.741 1.00 95.06 90 ASP A O 1
ATOM 698 N N . ALA A 1 91 ? -6.464 4.165 19.030 1.00 95.56 91 ALA A N 1
ATOM 699 C CA . ALA A 1 91 ? -6.143 4.022 17.615 1.00 95.56 91 ALA A CA 1
ATOM 700 C C . ALA A 1 91 ? -7.413 4.025 16.746 1.00 95.56 91 ALA A C 1
ATOM 702 O O . ALA A 1 91 ? -7.372 4.513 15.620 1.00 95.56 91 ALA A O 1
ATOM 703 N N . TYR A 1 92 ? -8.541 3.511 17.251 1.00 94.31 92 TYR A N 1
ATOM 704 C CA . TYR A 1 92 ? -9.821 3.563 16.544 1.00 94.31 92 TYR A CA 1
ATOM 705 C C . TYR A 1 92 ? -10.389 4.982 16.458 1.00 94.31 92 TYR A C 1
ATOM 707 O O . TYR A 1 92 ? -10.870 5.357 15.389 1.00 94.31 92 TYR A O 1
ATOM 715 N N . THR A 1 93 ? -10.302 5.795 17.515 1.00 94.12 93 THR A N 1
ATOM 716 C CA . THR A 1 93 ? -10.776 7.191 17.470 1.00 94.12 93 THR A CA 1
ATOM 717 C C . THR A 1 93 ? -9.978 8.003 16.450 1.00 94.12 93 THR A C 1
ATOM 719 O O . THR A 1 93 ? -10.566 8.595 15.545 1.00 94.12 93 THR A O 1
ATOM 722 N N . THR A 1 94 ? -8.644 7.909 16.475 1.00 94.38 94 THR A N 1
ATOM 723 C CA . THR A 1 94 ? -7.782 8.555 15.471 1.00 94.38 94 THR A CA 1
ATOM 724 C C . THR A 1 94 ? -8.043 8.023 14.060 1.00 94.38 94 THR A C 1
ATOM 726 O O . THR A 1 94 ? -8.095 8.792 13.099 1.00 94.38 94 THR A O 1
ATOM 729 N N . HIS A 1 95 ? -8.224 6.707 13.907 1.00 94.62 95 HIS A N 1
ATOM 730 C CA . HIS A 1 95 ? -8.571 6.090 12.625 1.00 94.62 95 HIS A CA 1
ATOM 731 C C . HIS A 1 95 ? -9.899 6.639 12.085 1.00 94.62 95 HIS A C 1
ATOM 733 O O . HIS A 1 95 ? -9.982 6.989 10.910 1.00 94.62 95 HIS A O 1
ATOM 739 N N . ARG A 1 96 ? -10.917 6.784 12.936 1.00 93.06 96 ARG A N 1
ATOM 740 C CA . ARG A 1 96 ? -12.219 7.337 12.553 1.00 93.06 96 ARG A CA 1
ATOM 741 C C . ARG A 1 96 ? -12.115 8.790 12.097 1.00 93.06 96 ARG A C 1
ATOM 743 O O . ARG A 1 96 ? -12.729 9.152 11.101 1.00 93.06 96 ARG A O 1
ATOM 750 N N . GLU A 1 97 ? -11.304 9.597 12.768 1.00 91.00 97 GLU A N 1
ATOM 751 C CA . GLU A 1 97 ? -11.124 11.004 12.409 1.00 91.00 97 GLU A CA 1
ATOM 752 C C . GLU A 1 97 ? -10.309 11.196 11.135 1.00 91.00 97 GLU A C 1
ATOM 754 O O . GLU A 1 97 ? -10.602 12.109 10.377 1.00 91.00 97 GLU A O 1
ATOM 759 N N . THR A 1 98 ? -9.284 10.376 10.886 1.00 91.06 98 THR A N 1
ATOM 760 C CA . THR A 1 98 ? -8.295 10.628 9.819 1.00 91.06 98 THR A CA 1
ATOM 761 C C . THR A 1 98 ? -8.428 9.716 8.604 1.00 91.06 98 THR A C 1
ATOM 763 O O . THR A 1 98 ? -8.116 10.148 7.497 1.00 91.06 98 THR A O 1
ATOM 766 N N . ARG A 1 99 ? -8.895 8.475 8.787 1.00 88.31 99 ARG A N 1
ATOM 767 C CA . ARG A 1 99 ? -8.909 7.418 7.757 1.00 88.31 99 ARG A CA 1
ATOM 768 C C . ARG A 1 99 ? -10.308 7.027 7.288 1.00 88.31 99 ARG A C 1
ATOM 770 O O . ARG A 1 99 ? -10.419 6.421 6.231 1.00 88.31 99 ARG A O 1
ATOM 777 N N . LEU A 1 100 ? -11.357 7.389 8.031 1.00 88.25 100 LEU A N 1
ATOM 778 C CA . LEU A 1 100 ? -12.753 7.182 7.612 1.00 88.25 100 LEU A CA 1
ATOM 779 C C . LEU A 1 100 ? -13.391 8.422 6.967 1.00 88.25 100 LEU A C 1
ATOM 781 O O . LEU A 1 100 ? -14.577 8.397 6.645 1.00 88.25 100 LEU A O 1
ATOM 785 N N . LYS A 1 101 ? -12.623 9.499 6.742 1.00 73.94 101 LYS A N 1
ATOM 786 C CA . LYS A 1 101 ? -13.130 10.711 6.080 1.00 73.94 101 LYS A CA 1
ATOM 787 C C . LYS A 1 101 ? -13.640 10.378 4.672 1.00 73.94 101 LYS A C 1
ATOM 789 O O . LYS A 1 101 ? -12.861 9.936 3.832 1.00 73.94 101 LYS A O 1
ATOM 794 N N . GLY A 1 102 ? -14.927 10.620 4.418 1.00 69.19 102 GLY A N 1
ATOM 795 C CA . GLY A 1 102 ? -15.569 10.404 3.116 1.00 69.19 102 GLY A CA 1
ATOM 796 C C . GLY A 1 102 ? -16.146 9.001 2.890 1.00 69.19 102 GLY A C 1
ATOM 797 O O . GLY A 1 102 ? -16.752 8.775 1.848 1.00 69.19 102 GLY A O 1
ATOM 798 N N . LEU A 1 103 ? -15.983 8.074 3.844 1.00 69.12 103 LEU A N 1
ATOM 799 C CA . LEU A 1 103 ? -16.696 6.785 3.870 1.00 69.12 103 LEU A CA 1
ATOM 800 C C . LEU A 1 103 ? -17.888 6.787 4.845 1.00 69.12 103 LEU A C 1
ATOM 802 O O . LEU A 1 103 ? -18.657 5.828 4.879 1.00 69.12 103 LEU A O 1
ATOM 806 N N . ILE A 1 104 ? -18.015 7.853 5.635 1.00 58.09 104 ILE A N 1
ATOM 807 C CA . ILE A 1 104 ? -19.101 8.169 6.568 1.00 58.09 104 ILE A CA 1
ATOM 808 C C . ILE A 1 104 ? -19.444 9.638 6.337 1.00 58.09 104 ILE A C 1
ATOM 810 O O . ILE A 1 104 ? -20.648 9.962 6.354 1.00 58.09 104 ILE A O 1
#

InterPro domains:
  IPR039723 Vps71/ZNHIT1 [PTHR13093] (10-100)

Secondary structure (DSSP, 8-state):
---------PPP------HHHHHHHHHTT---HHHHHHHTTGGGS-TTS--TTT-PPPPPSSPPP-B-TTT-SBP-EE-TTT--EESSHHHHHHHHHHTSTTT-

Foldseek 3Di:
DDDDDDDDDDDDDPDPPPVVVVVVVVVVPPDDPVRVVVVVPCVPDDPPDDDPVRPDDDDDPDDDFQAAPQPRHGFDDADPQPRHGHDDVVSVVVCCVPVCVPVD

Radius of gyration: 33.31 Å; chains: 1; bounding box: 63×67×87 Å

Sequence (104 aa):
HGVALGGSSRPPKKKKTNKKRDVWAAAQQCKSLQEILDEAQHHNYPSWVPTYVSVAATPSRYPPRRFCSVSGVAGKYRCPVTGDYLGSLDAYTTHRETRLKGLI

Organism: NCBI:txid221442